Protein AF-A0A9P6XM87-F1 (afdb_monomer_lite)

Sequence (66 aa):
MVLSGQGAPLTITHGIEAGNVVQLNVKDAQLTNPAYSDLDGVAMLDLAMNVNPGQTGNDELEIVVR

Structure (mmCIF, N/CA/C/O b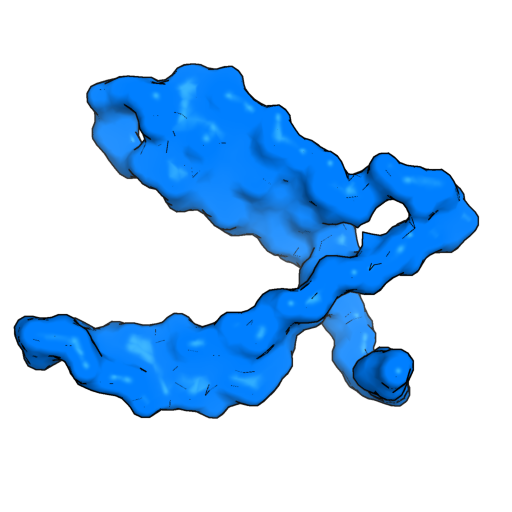ackbone):
data_AF-A0A9P6XM87-F1
#
_entry.id   AF-A0A9P6XM87-F1
#
loop_
_atom_site.group_PDB
_atom_site.id
_atom_site.type_symbol
_atom_site.label_atom_i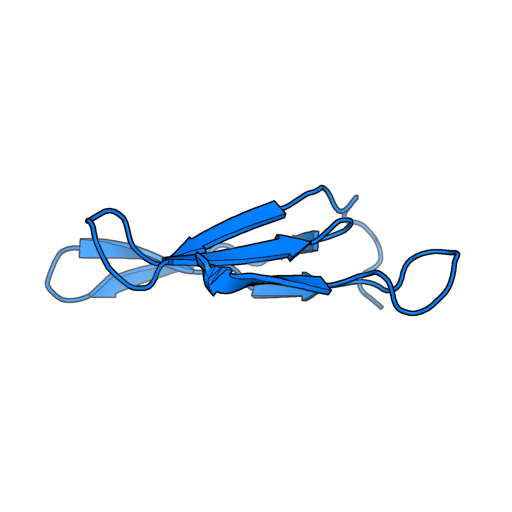d
_atom_site.label_alt_id
_atom_site.label_comp_id
_atom_site.label_asym_id
_atom_site.label_entity_id
_atom_site.label_seq_id
_atom_site.pdbx_PDB_ins_code
_atom_site.Cartn_x
_atom_site.Cartn_y
_atom_site.Cartn_z
_atom_site.occupancy
_atom_site.B_iso_or_equiv
_atom_site.auth_seq_id
_atom_site.auth_comp_id
_atom_site.auth_asym_id
_atom_site.auth_atom_id
_atom_site.pdbx_PDB_model_num
ATOM 1 N N . MET A 1 1 ? 21.998 1.439 -0.207 1.00 54.06 1 MET A N 1
ATOM 2 C CA . MET A 1 1 ? 21.432 0.411 -1.103 1.00 54.06 1 MET A CA 1
ATOM 3 C C . MET A 1 1 ? 20.959 -0.736 -0.225 1.00 54.06 1 MET A C 1
ATOM 5 O O . MET A 1 1 ? 21.793 -1.329 0.448 1.00 54.06 1 MET A O 1
ATOM 9 N N . VAL A 1 2 ? 19.650 -0.975 -0.122 1.00 51.38 2 VAL A N 1
ATOM 10 C CA . VAL A 1 2 ? 19.126 -2.160 0.582 1.00 51.38 2 VAL A CA 1
ATOM 11 C C . VAL A 1 2 ? 19.430 -3.370 -0.302 1.00 51.38 2 VAL A C 1
ATOM 13 O O . VAL A 1 2 ? 19.104 -3.355 -1.483 1.00 51.38 2 VAL A O 1
ATOM 16 N N . LEU A 1 3 ? 20.133 -4.368 0.236 1.00 58.78 3 LEU A N 1
ATOM 17 C CA . LEU A 1 3 ? 20.822 -5.394 -0.558 1.00 58.78 3 LEU A CA 1
ATOM 18 C C . LEU A 1 3 ? 20.171 -6.795 -0.503 1.00 58.78 3 LEU A C 1
ATOM 20 O O . LEU A 1 3 ? 20.868 -7.772 -0.757 1.00 58.78 3 LEU A O 1
ATOM 24 N N . SER A 1 4 ? 18.884 -6.954 -0.153 1.00 62.59 4 SER A N 1
ATOM 25 C CA . SER A 1 4 ? 18.317 -8.322 -0.043 1.00 62.59 4 SER A CA 1
ATOM 26 C C . SER A 1 4 ? 16.793 -8.519 -0.122 1.00 62.59 4 SER A C 1
ATOM 28 O O . SER A 1 4 ? 16.347 -9.659 -0.009 1.00 62.59 4 SER A O 1
ATOM 30 N N . GLY A 1 5 ? 15.970 -7.486 -0.329 1.00 63.72 5 GLY A N 1
ATOM 31 C CA . GLY A 1 5 ? 14.525 -7.674 -0.541 1.00 63.72 5 GLY A CA 1
ATOM 32 C C . GLY A 1 5 ? 14.183 -7.721 -2.029 1.00 63.72 5 GLY A C 1
ATOM 33 O O . GLY A 1 5 ? 14.585 -6.822 -2.754 1.00 63.72 5 GLY A O 1
ATOM 34 N N . GLN A 1 6 ? 13.422 -8.706 -2.507 1.00 75.31 6 GLN A N 1
ATOM 35 C CA . GLN A 1 6 ? 12.766 -8.557 -3.813 1.00 75.31 6 GLN A CA 1
ATOM 36 C C . GLN A 1 6 ? 11.579 -7.619 -3.614 1.00 75.31 6 GLN A C 1
ATOM 38 O O . GLN A 1 6 ? 10.725 -7.901 -2.773 1.00 75.31 6 GLN A O 1
ATOM 43 N N . GLY A 1 7 ? 11.561 -6.486 -4.314 1.00 79.94 7 GLY A N 1
ATOM 44 C CA . GLY A 1 7 ? 10.386 -5.633 -4.283 1.00 79.94 7 GLY A 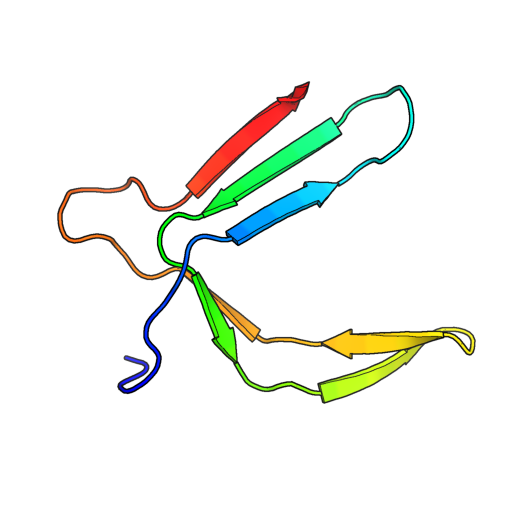CA 1
ATOM 45 C C . GLY A 1 7 ? 9.261 -6.222 -5.134 1.00 79.94 7 GLY A C 1
ATOM 46 O O . GLY A 1 7 ? 9.449 -7.155 -5.923 1.00 79.94 7 GLY A O 1
ATOM 47 N N . ALA A 1 8 ? 8.054 -5.746 -4.864 1.00 85.12 8 ALA A N 1
ATOM 48 C CA . ALA A 1 8 ? 6.825 -6.238 -5.461 1.00 85.12 8 ALA A CA 1
ATOM 49 C C . ALA A 1 8 ? 5.889 -5.065 -5.784 1.00 85.12 8 ALA A C 1
ATOM 51 O O . ALA A 1 8 ? 6.020 -3.992 -5.182 1.00 85.12 8 ALA A O 1
ATOM 52 N N . PRO A 1 9 ? 4.922 -5.256 -6.697 1.00 87.94 9 PRO A N 1
ATOM 53 C CA . PRO A 1 9 ? 3.911 -4.246 -6.957 1.00 87.94 9 PRO A CA 1
ATOM 54 C C . PRO A 1 9 ? 3.090 -3.949 -5.699 1.00 87.94 9 PRO A C 1
ATOM 56 O O . PRO A 1 9 ? 2.619 -4.867 -5.024 1.00 87.94 9 PRO A O 1
ATOM 59 N N . LEU A 1 10 ? 2.890 -2.665 -5.411 1.00 89.38 10 LEU A N 1
ATOM 60 C CA . LEU A 1 10 ? 2.096 -2.175 -4.292 1.00 89.38 10 LEU A CA 1
ATOM 61 C C . LEU A 1 10 ? 1.080 -1.150 -4.794 1.00 89.38 10 LEU A C 1
ATOM 63 O O . LEU A 1 10 ? 1.431 -0.188 -5.474 1.00 89.38 10 LEU A O 1
ATOM 67 N N . THR A 1 11 ? -0.178 -1.336 -4.405 1.00 91.81 11 THR A N 1
ATOM 68 C CA . THR A 1 11 ? -1.249 -0.367 -4.641 1.00 91.81 11 THR A CA 1
ATOM 69 C C . THR A 1 11 ? -1.798 0.104 -3.304 1.00 91.81 11 THR A C 1
ATOM 71 O O . THR A 1 11 ? -2.262 -0.706 -2.503 1.00 91.81 11 THR A O 1
ATOM 74 N N . ILE A 1 12 ? -1.779 1.416 -3.081 1.00 90.19 12 ILE A N 1
ATOM 75 C CA . ILE A 1 12 ? -2.365 2.056 -1.900 1.00 90.19 12 ILE A CA 1
ATOM 76 C C . ILE A 1 12 ? -3.535 2.905 -2.377 1.00 90.19 12 ILE A C 1
ATOM 78 O O . ILE A 1 12 ? -3.353 3.802 -3.193 1.00 90.19 12 ILE A O 1
ATOM 82 N N . THR A 1 13 ? -4.737 2.630 -1.875 1.00 91.94 13 THR A N 1
ATOM 83 C CA . THR A 1 13 ? -5.925 3.441 -2.170 1.00 91.94 13 THR A CA 1
ATOM 84 C C . THR A 1 13 ? -6.342 4.178 -0.909 1.00 91.94 13 THR A C 1
ATOM 86 O O . THR A 1 13 ? -6.632 3.550 0.108 1.00 91.94 13 THR A O 1
ATOM 89 N N . HIS A 1 14 ? -6.350 5.507 -0.972 1.00 89.81 14 HIS A N 1
ATOM 90 C CA . HIS A 1 14 ? -6.871 6.364 0.080 1.00 89.81 14 HIS A CA 1
ATOM 91 C C . HIS A 1 14 ? -8.265 6.871 -0.301 1.00 89.81 14 HIS A C 1
ATOM 93 O O . HIS A 1 14 ? -8.444 7.481 -1.357 1.00 89.81 14 HIS A O 1
ATOM 99 N N . GLY A 1 15 ? -9.228 6.624 0.588 1.00 86.50 15 GLY A N 1
ATOM 100 C CA . GLY A 1 15 ? -10.654 6.843 0.351 1.00 86.50 15 GLY A CA 1
ATOM 101 C C . GLY A 1 15 ? -11.375 5.529 0.043 1.00 86.50 15 GLY A C 1
ATOM 102 O O . GLY A 1 15 ? -10.940 4.755 -0.806 1.00 86.50 15 GLY A O 1
ATOM 103 N N . ILE A 1 16 ? -12.463 5.265 0.769 1.00 83.25 16 ILE A N 1
ATOM 104 C CA . ILE A 1 16 ? -13.311 4.067 0.608 1.00 83.25 16 ILE A CA 1
ATOM 105 C C . ILE A 1 16 ? -14.775 4.414 0.303 1.00 83.25 16 ILE A C 1
ATOM 107 O O . ILE A 1 16 ? -15.546 3.546 -0.096 1.00 83.25 16 ILE A O 1
ATOM 111 N N . GLU A 1 17 ? -15.156 5.679 0.479 1.00 85.62 17 GLU A N 1
ATOM 112 C CA . GLU A 1 17 ? -16.496 6.198 0.210 1.00 85.62 17 GLU A CA 1
ATOM 113 C C . GLU A 1 17 ? -16.499 7.060 -1.057 1.00 85.62 17 GLU A C 1
ATOM 115 O O . GLU A 1 17 ? -15.448 7.420 -1.589 1.00 85.62 17 GLU A O 1
ATOM 120 N N . ALA A 1 18 ? -17.694 7.401 -1.543 1.00 80.00 18 ALA A N 1
ATOM 121 C CA . ALA A 1 18 ? -17.842 8.316 -2.666 1.00 80.00 18 ALA A CA 1
ATOM 122 C C . ALA A 1 18 ? -17.228 9.686 -2.327 1.00 80.00 18 ALA A C 1
ATOM 124 O O . ALA A 1 18 ? -17.601 10.324 -1.344 1.00 80.00 18 ALA A O 1
ATOM 125 N N . GLY A 1 19 ? -16.291 10.139 -3.153 1.00 81.56 19 GLY A N 1
ATOM 126 C CA . GLY A 1 19 ? -15.519 11.355 -2.925 1.00 81.56 19 GLY A CA 1
ATOM 127 C C . GLY A 1 19 ? -14.239 11.336 -3.752 1.00 81.56 19 GLY A C 1
ATOM 128 O O . GLY A 1 19 ? -14.134 10.559 -4.695 1.00 81.56 19 GLY A O 1
ATOM 129 N N . ASN A 1 20 ? -13.269 12.175 -3.384 1.00 85.25 20 ASN A N 1
ATOM 130 C CA . ASN A 1 20 ? -11.956 12.174 -4.029 1.00 85.25 20 ASN A CA 1
ATOM 131 C C . ASN A 1 20 ? -11.173 10.938 -3.575 1.00 85.25 20 ASN A C 1
ATOM 133 O O . ASN A 1 20 ? -10.768 10.863 -2.412 1.00 85.25 20 ASN A O 1
ATOM 137 N N . VAL A 1 21 ? -10.945 9.993 -4.485 1.00 90.31 21 VAL A N 1
ATOM 138 C CA . VAL A 1 21 ? -10.145 8.795 -4.211 1.00 90.31 21 VAL A CA 1
ATOM 139 C C . VAL A 1 21 ? -8.772 8.964 -4.846 1.00 90.31 21 VAL A C 1
ATOM 141 O O . VAL A 1 21 ? -8.649 9.219 -6.045 1.00 90.31 21 VAL A O 1
ATOM 144 N N . VAL A 1 22 ? -7.725 8.803 -4.036 1.00 90.44 22 VAL A N 1
ATOM 145 C CA . VAL A 1 22 ? -6.335 8.859 -4.503 1.00 90.44 22 VAL A CA 1
ATOM 146 C C . VAL A 1 22 ? -5.738 7.465 -4.423 1.00 90.44 22 VAL A C 1
ATOM 148 O O . VAL A 1 22 ? -5.642 6.876 -3.348 1.00 90.44 22 VAL A O 1
ATOM 151 N N . GLN A 1 23 ? -5.324 6.941 -5.571 1.00 90.94 23 GLN A N 1
ATOM 152 C CA . GLN A 1 23 ? -4.642 5.662 -5.683 1.00 90.94 23 GLN A CA 1
ATOM 153 C C . GLN A 1 23 ? -3.178 5.895 -6.064 1.00 90.94 23 GLN A C 1
ATOM 155 O O . GLN A 1 23 ? -2.878 6.588 -7.034 1.00 90.94 23 GLN A O 1
ATOM 160 N N . LEU A 1 24 ? -2.274 5.294 -5.297 1.00 89.56 24 LEU A N 1
ATOM 161 C CA . LEU A 1 24 ? -0.842 5.254 -5.557 1.00 89.56 24 LEU A CA 1
ATOM 162 C C . LEU A 1 24 ? -0.490 3.857 -6.058 1.00 89.56 24 LEU A C 1
ATOM 164 O O . LEU A 1 24 ? -0.701 2.875 -5.343 1.00 89.56 24 LEU A O 1
ATOM 168 N N . ASN A 1 25 ? 0.041 3.771 -7.274 1.00 91.00 25 ASN A N 1
ATOM 169 C CA . ASN A 1 25 ? 0.572 2.538 -7.840 1.00 91.00 25 ASN A CA 1
ATOM 170 C C . ASN A 1 25 ? 2.093 2.609 -7.857 1.00 91.00 25 ASN A C 1
ATOM 172 O O . ASN A 1 25 ? 2.676 3.556 -8.386 1.00 91.00 25 ASN A O 1
ATOM 176 N N . VAL A 1 26 ? 2.722 1.582 -7.294 1.00 90.25 26 VAL A N 1
ATOM 177 C CA . VAL A 1 26 ? 4.171 1.414 -7.275 1.00 90.25 26 VAL A CA 1
ATOM 178 C C . VAL A 1 26 ? 4.498 0.050 -7.857 1.00 90.25 26 VAL A C 1
ATOM 180 O O . VAL A 1 26 ? 3.944 -0.963 -7.435 1.00 90.25 26 VAL A O 1
ATOM 183 N N . LYS A 1 27 ? 5.387 0.015 -8.847 1.00 84.69 27 LYS A N 1
ATOM 184 C CA . LYS A 1 27 ? 5.729 -1.214 -9.577 1.00 84.69 27 LYS A CA 1
ATOM 185 C C . LYS A 1 27 ? 6.711 -2.107 -8.815 1.00 84.69 27 LYS A C 1
ATOM 187 O O . LYS A 1 27 ? 6.567 -3.326 -8.851 1.00 84.69 27 LYS A O 1
ATOM 192 N N . ASP A 1 28 ? 7.679 -1.494 -8.136 1.00 86.56 28 ASP A N 1
ATOM 193 C CA . ASP A 1 28 ? 8.735 -2.177 -7.383 1.00 86.56 28 ASP A CA 1
ATOM 194 C C . ASP A 1 28 ? 8.933 -1.517 -6.005 1.00 86.56 28 ASP A C 1
ATOM 196 O O . ASP A 1 28 ? 9.826 -0.693 -5.784 1.00 86.56 28 ASP A O 1
ATOM 200 N N . ALA A 1 29 ? 8.026 -1.835 -5.076 1.00 87.81 29 ALA A N 1
ATOM 201 C CA . ALA A 1 29 ? 8.075 -1.366 -3.697 1.00 87.81 29 ALA A CA 1
ATOM 202 C C . ALA A 1 29 ? 8.665 -2.439 -2.776 1.00 87.81 29 ALA A C 1
ATOM 204 O O . ALA A 1 29 ? 8.333 -3.622 -2.865 1.00 87.81 29 ALA A O 1
ATOM 205 N N . GLN A 1 30 ? 9.487 -2.013 -1.823 1.00 89.19 30 GLN A N 1
ATOM 206 C CA . GLN A 1 30 ? 9.926 -2.829 -0.696 1.00 89.19 30 GLN A CA 1
ATOM 207 C C . GLN A 1 30 ? 9.326 -2.273 0.591 1.00 89.19 30 GLN A C 1
ATOM 209 O O . GLN A 1 30 ? 9.437 -1.079 0.867 1.00 89.19 30 GLN A O 1
ATOM 214 N N . LEU A 1 31 ? 8.733 -3.154 1.394 1.00 88.31 31 LEU A N 1
ATOM 215 C CA . LEU A 1 31 ? 8.269 -2.846 2.742 1.00 88.31 31 LEU A CA 1
ATOM 216 C C . LEU A 1 31 ? 9.175 -3.566 3.740 1.00 88.31 31 LEU A C 1
ATOM 218 O O . LEU A 1 31 ? 9.322 -4.788 3.682 1.00 88.31 31 LEU A O 1
ATOM 222 N N . THR A 1 32 ? 9.813 -2.816 4.632 1.00 88.94 32 THR A N 1
ATOM 223 C CA . THR A 1 32 ? 10.764 -3.347 5.617 1.00 88.94 32 THR A CA 1
ATOM 224 C C . THR A 1 32 ? 10.443 -2.839 7.019 1.00 88.94 32 THR A C 1
ATOM 226 O O . THR A 1 32 ? 9.596 -1.971 7.200 1.00 88.94 32 THR A O 1
ATOM 229 N N . ASN A 1 33 ? 11.136 -3.379 8.025 1.00 88.94 33 ASN A N 1
ATOM 230 C CA . ASN A 1 33 ? 11.077 -2.896 9.410 1.00 88.94 33 ASN A CA 1
ATOM 231 C C . ASN A 1 33 ? 9.649 -2.852 10.000 1.00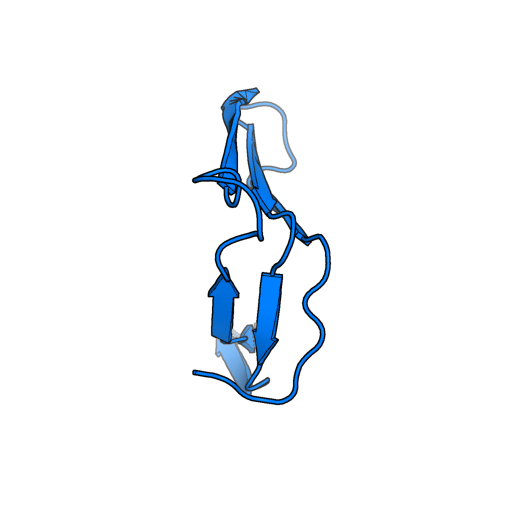 88.94 33 ASN A C 1
ATOM 233 O O . ASN A 1 33 ? 9.206 -1.776 10.393 1.00 88.94 33 ASN A O 1
ATOM 237 N N . PRO A 1 34 ? 8.935 -3.993 10.086 1.00 90.94 34 PRO A N 1
ATOM 238 C CA . PRO A 1 34 ? 7.625 -4.028 10.728 1.00 90.94 34 PRO A CA 1
ATOM 239 C C . PRO A 1 34 ? 7.741 -3.651 12.208 1.00 90.94 34 PRO A C 1
ATOM 241 O O . PRO A 1 34 ? 8.504 -4.271 12.954 1.00 90.94 34 PRO A O 1
ATOM 244 N N . ALA A 1 35 ? 6.965 -2.660 12.630 1.00 94.75 35 ALA A N 1
ATOM 245 C CA . ALA A 1 35 ? 6.826 -2.256 14.021 1.00 94.75 35 ALA A CA 1
ATOM 246 C C . ALA A 1 35 ? 5.344 -2.116 14.368 1.00 94.75 35 ALA A C 1
ATOM 248 O O . ALA A 1 35 ? 4.552 -1.660 13.552 1.00 94.75 35 ALA A O 1
ATOM 249 N N . TYR A 1 36 ? 4.970 -2.519 15.578 1.00 94.19 36 TYR A N 1
ATOM 250 C CA . TYR A 1 36 ? 3.619 -2.294 16.077 1.00 94.19 36 TYR A CA 1
ATOM 251 C C . TYR A 1 36 ? 3.590 -1.033 16.930 1.00 94.19 36 TYR A C 1
ATOM 253 O O . TYR A 1 36 ? 4.464 -0.834 17.779 1.00 94.19 36 TYR A O 1
ATOM 261 N N . SER A 1 37 ? 2.565 -0.220 16.724 1.00 94.62 37 SER A N 1
ATOM 262 C CA . SER A 1 37 ? 2.248 0.950 17.535 1.00 94.62 37 SER A CA 1
ATOM 263 C C . SER A 1 37 ? 0.775 0.914 17.947 1.00 94.62 37 SER A C 1
ATOM 265 O O . SER A 1 37 ? -0.010 0.124 17.424 1.00 94.62 37 SER A O 1
ATOM 267 N N . ASP A 1 38 ? 0.406 1.711 18.946 1.00 95.25 38 ASP A N 1
ATOM 268 C CA . ASP A 1 38 ? -0.985 1.887 19.364 1.00 95.25 38 ASP A CA 1
ATOM 269 C C . ASP A 1 38 ? -1.368 3.348 19.167 1.00 95.25 38 ASP A C 1
ATOM 271 O O . ASP A 1 38 ? -0.616 4.250 19.551 1.00 95.25 38 ASP A O 1
ATOM 275 N N . LEU A 1 39 ? -2.527 3.566 18.554 1.00 93.88 39 LEU A N 1
ATOM 276 C CA . LEU A 1 39 ? -3.140 4.878 18.445 1.00 93.88 39 LEU A CA 1
ATOM 277 C C . LEU A 1 39 ? -4.605 4.760 18.855 1.00 93.88 39 LEU A C 1
ATOM 279 O O . LEU A 1 39 ? -5.386 4.087 18.187 1.00 93.88 39 LEU A O 1
ATOM 283 N N . ASP A 1 40 ? -4.962 5.402 19.966 1.00 94.06 40 ASP A N 1
ATOM 284 C CA . ASP A 1 40 ? -6.314 5.403 20.534 1.00 94.06 40 ASP A CA 1
ATOM 285 C C . ASP A 1 40 ? -6.911 3.991 20.732 1.00 94.06 40 ASP A C 1
ATOM 287 O O . ASP A 1 40 ? -8.106 3.765 20.528 1.00 94.06 40 ASP A O 1
ATOM 291 N N . GLY A 1 41 ? -6.080 3.022 21.144 1.00 92.44 41 GLY A N 1
ATOM 292 C CA . GLY A 1 41 ? -6.492 1.631 21.362 1.00 92.44 41 GLY A CA 1
ATOM 293 C C . GLY A 1 41 ? -6.617 0.795 20.085 1.00 92.44 41 GLY A C 1
ATOM 294 O O . GLY A 1 41 ? -7.133 -0.327 20.132 1.00 92.44 41 GLY A O 1
ATOM 295 N N . VAL A 1 42 ? -6.179 1.330 18.941 1.00 93.44 42 VAL A N 1
ATOM 296 C CA . VAL A 1 42 ? -6.074 0.608 17.674 1.00 93.44 42 VAL A CA 1
ATOM 297 C C . VAL A 1 42 ? -4.620 0.210 17.449 1.00 93.44 42 VAL A C 1
ATOM 299 O O . VAL A 1 42 ? -3.736 1.062 17.346 1.00 93.44 42 VAL A O 1
ATOM 302 N N . ALA A 1 43 ? -4.382 -1.096 17.317 1.00 93.25 43 ALA A N 1
ATOM 303 C CA . ALA A 1 43 ? -3.076 -1.623 16.947 1.00 93.25 43 ALA A CA 1
ATOM 304 C C . ALA A 1 43 ? -2.758 -1.267 15.487 1.00 93.25 43 ALA A C 1
ATOM 306 O O . ALA A 1 43 ? -3.427 -1.723 14.558 1.00 93.25 43 ALA A O 1
ATOM 307 N N . MET A 1 44 ? -1.711 -0.475 15.303 1.00 95.31 44 MET A N 1
ATOM 308 C CA . MET A 1 44 ? -1.201 -0.026 14.016 1.00 95.31 44 MET A CA 1
ATOM 309 C C . MET A 1 44 ? 0.059 -0.814 13.653 1.00 95.31 44 MET A C 1
ATOM 311 O O . MET A 1 44 ? 0.877 -1.149 14.513 1.00 95.31 44 MET A O 1
ATOM 315 N N . LEU A 1 45 ? 0.203 -1.131 12.366 1.00 92.56 45 LEU A N 1
ATOM 316 C CA . LEU A 1 45 ? 1.415 -1.720 11.807 1.00 92.56 45 LEU A CA 1
ATOM 317 C C . LEU A 1 45 ? 2.138 -0.659 10.982 1.00 92.56 45 LEU A C 1
ATOM 319 O O . LEU A 1 45 ? 1.647 -0.241 9.934 1.00 92.56 45 LEU A O 1
ATOM 323 N N . ASP A 1 46 ? 3.327 -0.293 11.437 1.00 91.56 46 ASP A N 1
ATOM 324 C CA . ASP A 1 46 ? 4.228 0.620 10.755 1.00 91.56 46 ASP A CA 1
ATOM 325 C C . ASP A 1 46 ? 5.250 -0.168 9.933 1.00 91.56 46 ASP A C 1
ATOM 327 O O . ASP A 1 46 ? 5.825 -1.162 10.387 1.00 91.56 46 ASP A O 1
ATOM 331 N N . LEU A 1 47 ? 5.477 0.286 8.701 1.00 90.62 47 LEU A N 1
ATOM 332 C CA . LEU A 1 47 ? 6.425 -0.294 7.754 1.00 90.62 47 LEU A CA 1
ATOM 333 C C . LEU A 1 47 ? 7.207 0.835 7.084 1.00 90.62 47 LEU A C 1
ATOM 335 O O . LEU A 1 47 ? 6.638 1.853 6.688 1.00 90.62 47 LEU A O 1
ATOM 339 N N . ALA A 1 48 ? 8.509 0.642 6.903 1.00 90.00 48 ALA A N 1
ATOM 340 C CA . ALA A 1 48 ? 9.314 1.520 6.069 1.00 90.00 48 ALA A CA 1
ATOM 341 C C . ALA A 1 48 ? 9.102 1.149 4.595 1.00 90.00 48 ALA A C 1
ATOM 343 O O . ALA A 1 48 ? 9.352 0.009 4.202 1.00 90.00 48 ALA A O 1
ATOM 344 N N . MET A 1 49 ? 8.650 2.106 3.780 1.00 87.94 49 MET A N 1
ATOM 345 C CA . MET A 1 49 ? 8.497 1.927 2.336 1.00 87.94 49 MET A CA 1
ATOM 346 C C . MET A 1 49 ? 9.717 2.471 1.599 1.00 87.94 49 MET A C 1
ATOM 348 O O . MET A 1 49 ? 10.085 3.634 1.762 1.00 87.94 49 MET A O 1
ATOM 352 N N . ASN A 1 50 ? 10.307 1.639 0.748 1.00 87.62 50 ASN A N 1
ATOM 353 C CA . ASN A 1 50 ? 11.379 2.019 -0.155 1.00 87.62 50 ASN A CA 1
ATOM 354 C C . ASN A 1 50 ? 10.943 1.752 -1.600 1.00 87.62 50 ASN A C 1
ATOM 356 O O . ASN A 1 50 ? 10.543 0.638 -1.937 1.00 87.62 50 ASN A O 1
ATOM 360 N N . VAL A 1 51 ? 11.010 2.782 -2.439 1.00 83.62 51 VAL A N 1
ATOM 361 C CA . VAL A 1 51 ? 10.673 2.708 -3.865 1.00 83.62 51 VAL A CA 1
ATOM 362 C C . VAL A 1 51 ? 11.978 2.738 -4.642 1.00 83.62 51 VAL A C 1
ATOM 364 O O . VAL A 1 51 ? 12.709 3.728 -4.580 1.00 83.62 51 VAL A O 1
ATOM 367 N N . ASN A 1 52 ? 12.303 1.638 -5.318 1.00 79.06 52 ASN A N 1
ATOM 368 C CA . ASN A 1 52 ? 13.560 1.528 -6.050 1.00 79.06 52 ASN A CA 1
ATOM 369 C C . ASN A 1 52 ? 13.352 1.872 -7.529 1.00 79.06 52 ASN A C 1
ATOM 371 O O . ASN A 1 52 ? 12.357 1.433 -8.103 1.00 79.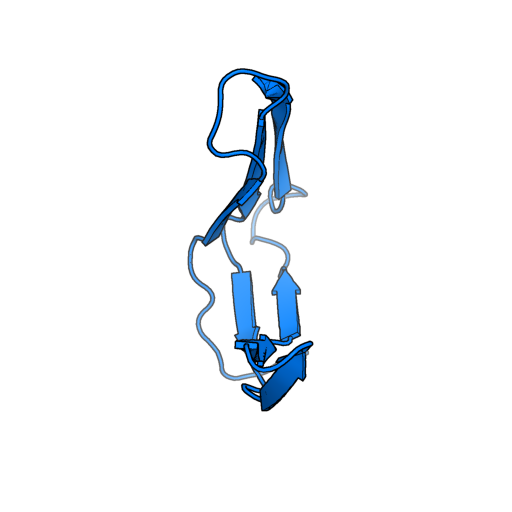06 52 ASN A O 1
ATOM 375 N N . PRO A 1 53 ? 14.292 2.599 -8.159 1.00 77.56 53 PRO A N 1
ATOM 376 C CA . PRO A 1 53 ? 14.254 2.852 -9.591 1.00 77.56 53 PRO A CA 1
ATOM 377 C C . PRO A 1 53 ? 14.236 1.565 -10.413 1.00 77.56 53 PRO A C 1
ATOM 379 O O . PRO A 1 53 ? 15.002 0.634 -10.137 1.00 77.56 53 PRO A O 1
ATOM 382 N N . GLY A 1 54 ? 13.395 1.534 -11.444 1.00 70.00 54 GLY A N 1
ATOM 383 C CA . GLY A 1 54 ? 13.362 0.443 -12.407 1.00 70.00 54 GLY A CA 1
ATOM 384 C C . GLY A 1 54 ? 14.605 0.419 -13.304 1.00 70.00 54 GLY A C 1
ATOM 385 O O . GLY A 1 54 ? 15.406 1.351 -13.356 1.00 70.00 54 GLY A O 1
ATOM 386 N N . GLN A 1 55 ? 14.763 -0.651 -14.091 1.00 67.44 55 GLN A N 1
ATOM 387 C CA . GLN A 1 55 ? 15.818 -0.717 -15.117 1.00 67.44 55 GLN A CA 1
ATOM 388 C C . GLN A 1 55 ? 15.585 0.253 -16.292 1.00 67.44 55 GLN A C 1
ATOM 390 O O . GLN A 1 55 ? 16.450 0.370 -17.160 1.00 67.44 55 GLN A O 1
ATOM 395 N N . THR A 1 56 ? 14.423 0.909 -16.380 1.00 68.25 56 THR A N 1
ATOM 396 C CA . THR A 1 56 ? 14.029 1.696 -17.557 1.00 68.25 56 THR A CA 1
ATOM 397 C C . THR A 1 56 ? 13.309 2.993 -17.174 1.00 68.25 56 THR A C 1
ATOM 399 O O . THR A 1 56 ? 12.095 3.096 -17.274 1.00 68.25 56 THR A O 1
ATOM 402 N N . GLY A 1 57 ? 14.076 4.031 -16.832 1.00 66.44 57 GLY A N 1
ATOM 403 C CA . GLY A 1 57 ? 13.559 5.400 -16.701 1.00 66.44 57 GLY A CA 1
ATOM 404 C C . GLY A 1 57 ? 13.046 5.762 -15.305 1.00 66.44 57 GLY A C 1
ATOM 405 O O . GLY A 1 57 ? 13.572 5.256 -14.324 1.00 66.44 57 GLY A O 1
ATOM 406 N N . ASN A 1 58 ? 12.086 6.698 -15.262 1.00 68.69 58 ASN A N 1
ATOM 407 C CA . ASN A 1 58 ? 11.441 7.233 -14.056 1.00 68.69 58 ASN A CA 1
ATOM 408 C C . ASN A 1 58 ? 9.965 6.769 -14.014 1.00 68.69 58 ASN A C 1
ATOM 410 O O . ASN A 1 58 ? 9.059 7.589 -14.193 1.00 68.69 58 ASN A O 1
ATOM 414 N N . ASP A 1 59 ? 9.714 5.460 -13.921 1.00 75.00 59 ASP A N 1
ATOM 415 C CA . ASP A 1 59 ? 8.369 4.854 -13.994 1.00 75.00 59 ASP A CA 1
ATOM 416 C C . ASP A 1 59 ? 7.900 4.237 -12.663 1.00 75.00 59 ASP A C 1
ATOM 418 O O . ASP A 1 59 ? 7.019 3.377 -12.635 1.00 75.00 59 ASP A O 1
ATOM 422 N N . GLU A 1 60 ? 8.477 4.673 -11.542 1.00 84.44 60 GLU A N 1
ATOM 423 C CA . GLU A 1 60 ? 8.308 4.000 -10.251 1.00 84.44 60 GLU A CA 1
ATOM 424 C C . GLU A 1 60 ? 6.970 4.287 -9.561 1.00 84.44 60 GLU A C 1
ATOM 426 O O . GLU A 1 60 ? 6.493 3.456 -8.788 1.00 84.44 60 GLU A O 1
ATOM 431 N N . LEU A 1 61 ? 6.386 5.462 -9.808 1.00 84.75 61 LEU A N 1
ATOM 432 C CA . LEU A 1 61 ? 5.222 5.986 -9.094 1.00 84.75 61 LEU A CA 1
ATOM 433 C C . LEU A 1 61 ? 4.187 6.541 -10.072 1.00 84.75 61 LEU A C 1
ATOM 435 O O . LEU A 1 61 ? 4.457 7.485 -10.814 1.00 84.75 61 LEU A O 1
ATOM 439 N N . GLU A 1 62 ? 2.971 6.009 -10.003 1.00 88.44 62 GLU A N 1
ATOM 440 C CA . GLU A 1 62 ? 1.792 6.562 -10.666 1.00 88.44 62 GLU A CA 1
ATOM 441 C C . GLU A 1 62 ? 0.766 6.992 -9.610 1.00 88.44 62 GLU A C 1
ATOM 443 O O . GLU A 1 62 ? 0.451 6.248 -8.678 1.00 88.44 62 GLU A O 1
ATOM 448 N N . ILE A 1 63 ? 0.231 8.204 -9.775 1.00 89.75 63 ILE A N 1
ATOM 449 C CA . ILE A 1 63 ? -0.829 8.757 -8.931 1.00 89.75 63 ILE A CA 1
ATOM 450 C C . ILE A 1 63 ? -2.090 8.881 -9.779 1.00 89.75 63 ILE A C 1
ATOM 452 O O . ILE A 1 63 ? -2.125 9.640 -10.747 1.00 89.75 63 ILE A O 1
ATOM 456 N N . VAL A 1 64 ? -3.134 8.156 -9.391 1.00 89.81 64 VAL A N 1
ATOM 457 C CA . VAL A 1 64 ? -4.443 8.187 -10.042 1.00 89.81 64 VAL A CA 1
ATOM 458 C C . VAL A 1 64 ? -5.432 8.886 -9.118 1.00 89.81 64 VAL A C 1
ATOM 460 O O . VAL A 1 64 ? -5.582 8.507 -7.957 1.00 89.81 64 VAL A O 1
ATOM 463 N N . VAL A 1 65 ? -6.124 9.892 -9.648 1.00 87.38 65 VAL A N 1
ATOM 464 C CA . VAL A 1 65 ? -7.191 10.618 -8.948 1.00 87.38 65 VAL A CA 1
ATOM 465 C C . VAL A 1 65 ? -8.522 10.264 -9.607 1.00 87.38 65 VAL A C 1
ATOM 467 O O . VAL A 1 65 ? -8.619 10.307 -10.836 1.00 87.38 65 VAL A O 1
ATOM 470 N N . ARG A 1 66 ? -9.515 9.867 -8.805 1.00 83.25 66 ARG A N 1
ATOM 471 C CA . ARG A 1 66 ? -10.847 9.437 -9.252 1.00 83.25 66 ARG A CA 1
ATOM 472 C C . ARG A 1 66 ? -11.950 10.120 -8.461 1.00 83.25 66 ARG A C 1
ATOM 474 O O . ARG A 1 66 ? -11.722 10.383 -7.258 1.00 83.25 66 ARG A O 1
#

pLDDT: mean 84.35, std 10.31, range [51.38, 95.31]

Foldseek 3Di:
DPDDDFFAWDWDWDDDDPDKIKIKTFGGKDWDDWDWDDDPNDIDTDTDIDFDDDPDPDPGIDIDID

Secondary structure (DSSP, 8-state):
---SPPPEEEEEEE--SSS--EEEEEEEEEEEEEEEEEETTEEEEEEEEEEPPPSSSS-SEEEEE-

Radius of gyration: 14.57 Å; chains: 1; bounding box: 39×21×39 Å

Organism: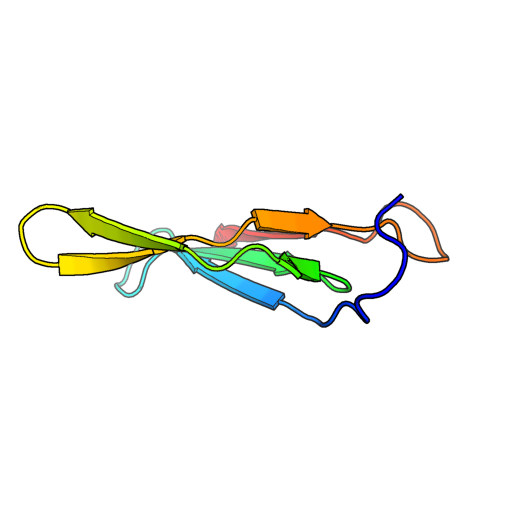 NCBI:txid936053